Protein AF-A0A844BZU8-F1 (afdb_monomer_lite)

Foldseek 3Di:
DVVVLVVQVVCVVVVHHDPFDWDDDDPDIDTCVVVHCSNVD

Radius of gyration: 10.99 Å; chains: 1; bounding box: 26×19×27 Å

Structure (mmCIF, N/CA/C/O backbone):
data_AF-A0A844BZU8-F1
#
_entry.id   AF-A0A844BZU8-F1
#
loop_
_atom_site.group_PDB
_atom_site.id
_atom_site.type_symbol
_atom_site.label_atom_id
_atom_site.label_alt_id
_atom_site.label_comp_id
_atom_site.label_asym_id
_atom_site.label_entity_id
_atom_site.label_seq_id
_atom_site.pdbx_PDB_ins_code
_atom_site.Cartn_x
_atom_site.Cartn_y
_atom_site.Cartn_z
_atom_site.occupancy
_atom_site.B_iso_or_equiv
_atom_site.auth_seq_id
_atom_site.auth_comp_id
_atom_site.auth_asym_id
_atom_site.auth_atom_id
_atom_site.pdbx_PDB_model_num
ATOM 1 N N . MET A 1 1 ? 5.627 5.413 6.051 1.00 80.06 1 MET A N 1
ATOM 2 C CA . MET A 1 1 ? 5.030 4.157 5.539 1.00 80.06 1 MET A CA 1
ATOM 3 C C . MET A 1 1 ? 6.054 3.315 4.755 1.00 80.06 1 MET A C 1
ATOM 5 O O . MET A 1 1 ? 5.781 2.860 3.652 1.00 80.06 1 MET A O 1
ATOM 9 N N . PHE A 1 2 ? 7.255 3.098 5.313 1.00 92.06 2 PHE A N 1
ATOM 10 C CA . PHE A 1 2 ? 8.364 2.434 4.603 1.00 92.06 2 PHE A CA 1
ATOM 11 C C . PHE A 1 2 ? 8.088 0.966 4.265 1.00 92.06 2 PHE A C 1
ATOM 13 O O . PHE A 1 2 ? 8.539 0.481 3.234 1.00 92.06 2 PHE A O 1
ATOM 20 N N . PHE A 1 3 ? 7.331 0.268 5.115 1.00 95.56 3 PHE A N 1
ATOM 21 C CA . PHE A 1 3 ? 6.952 -1.120 4.873 1.00 95.56 3 PHE A CA 1
ATOM 22 C C . PHE A 1 3 ? 6.102 -1.265 3.603 1.00 95.56 3 PHE A C 1
ATOM 24 O O . PHE A 1 3 ? 6.471 -2.025 2.715 1.00 95.56 3 PHE A O 1
ATOM 31 N N . THR A 1 4 ? 5.029 -0.478 3.474 1.00 96.50 4 THR A N 1
ATOM 32 C CA . THR A 1 4 ? 4.154 -0.503 2.293 1.00 96.50 4 THR A CA 1
ATOM 33 C C . THR A 1 4 ? 4.915 -0.153 1.014 1.00 96.50 4 THR A C 1
ATOM 35 O O . THR A 1 4 ? 4.796 -0.893 0.047 1.00 96.50 4 THR A O 1
ATOM 38 N N . LYS A 1 5 ? 5.785 0.876 1.024 1.00 96.06 5 LYS A N 1
ATOM 39 C 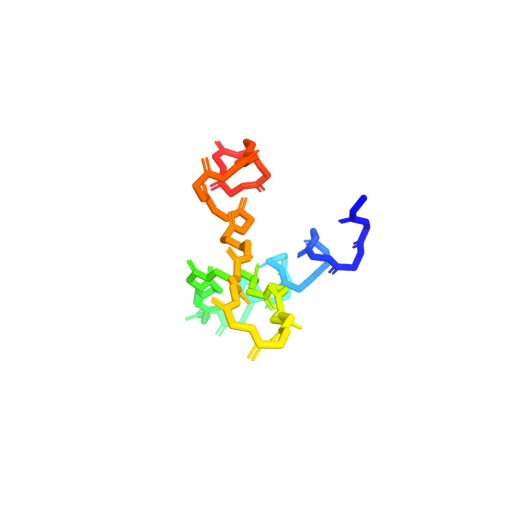CA . LYS A 1 5 ? 6.628 1.205 -0.149 1.00 96.06 5 LYS A CA 1
ATOM 40 C C . LYS A 1 5 ? 7.515 0.036 -0.577 1.00 96.06 5 LYS A C 1
ATOM 42 O O . LYS A 1 5 ? 7.635 -0.249 -1.761 1.00 96.06 5 LYS A O 1
ATOM 47 N N . ARG A 1 6 ? 8.126 -0.666 0.384 1.00 96.94 6 ARG A N 1
ATOM 48 C CA . ARG A 1 6 ? 8.953 -1.844 0.088 1.00 96.94 6 ARG A CA 1
ATOM 49 C C . ARG A 1 6 ? 8.134 -2.989 -0.496 1.00 96.94 6 ARG A C 1
ATOM 51 O O . ARG A 1 6 ? 8.608 -3.634 -1.418 1.00 96.94 6 ARG A O 1
ATOM 58 N N . MET A 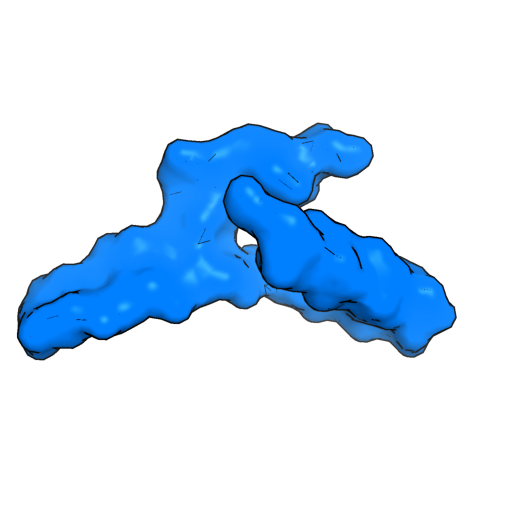1 7 ? 6.934 -3.235 0.028 1.00 97.31 7 MET A N 1
ATOM 59 C CA . MET A 1 7 ? 6.051 -4.272 -0.511 1.00 97.31 7 MET A CA 1
ATOM 60 C C . MET A 1 7 ? 5.608 -3.958 -1.941 1.00 97.31 7 MET A C 1
ATOM 62 O O . MET A 1 7 ? 5.644 -4.862 -2.768 1.00 97.31 7 MET A O 1
ATOM 66 N N . ILE A 1 8 ? 5.262 -2.700 -2.240 1.00 96.62 8 ILE A N 1
ATOM 67 C CA . ILE A 1 8 ? 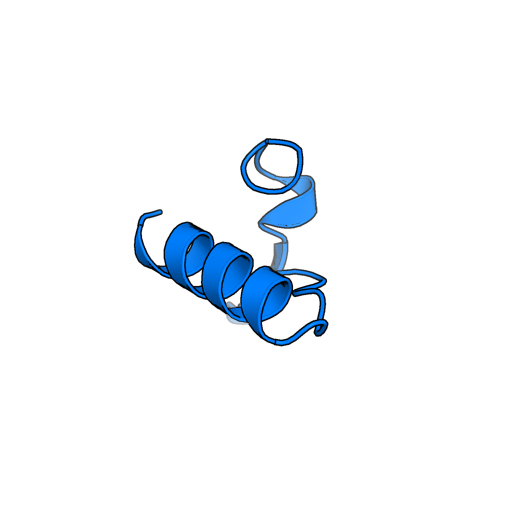4.930 -2.247 -3.603 1.00 96.62 8 ILE A CA 1
ATOM 68 C C . ILE A 1 8 ? 6.114 -2.507 -4.545 1.00 96.62 8 ILE A C 1
ATOM 70 O O . ILE A 1 8 ? 5.960 -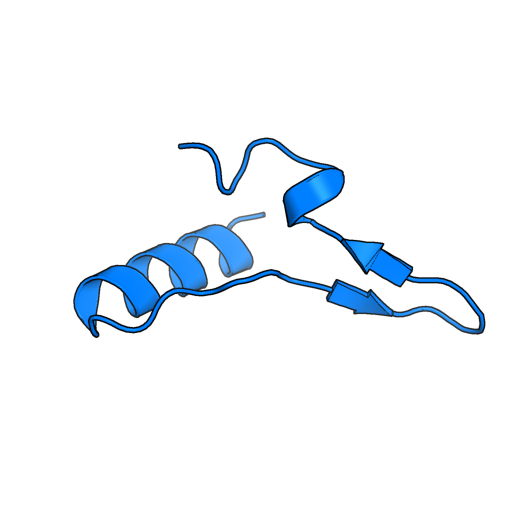3.233 -5.522 1.00 96.62 8 ILE A O 1
ATOM 74 N N . ALA A 1 9 ? 7.317 -2.048 -4.181 1.00 96.81 9 ALA A N 1
ATOM 75 C CA . ALA A 1 9 ? 8.522 -2.261 -4.988 1.00 96.81 9 ALA A CA 1
ATOM 76 C C . ALA A 1 9 ? 8.857 -3.753 -5.190 1.00 96.81 9 ALA A C 1
ATOM 78 O O . ALA A 1 9 ? 9.276 -4.167 -6.268 1.00 96.81 9 ALA A O 1
ATOM 79 N N . CYS A 1 10 ? 8.670 -4.595 -4.168 1.00 97.94 10 CYS A N 1
ATOM 80 C CA . CYS A 1 10 ? 8.835 -6.041 -4.324 1.00 97.94 10 CYS A CA 1
ATOM 81 C C . CYS A 1 10 ? 7.788 -6.639 -5.274 1.00 97.94 10 CYS A C 1
ATOM 83 O O . CYS A 1 10 ? 8.135 -7.502 -6.075 1.00 97.94 10 CYS A O 1
ATOM 85 N N . GLY A 1 11 ? 6.538 -6.178 -5.204 1.00 97.00 11 GLY A N 1
ATOM 86 C CA . GLY A 1 11 ? 5.472 -6.593 -6.112 1.00 97.00 11 GLY A CA 1
ATOM 87 C C . GLY A 1 11 ? 5.796 -6.280 -7.572 1.00 97.00 11 GLY A C 1
ATOM 88 O O . GLY A 1 11 ? 5.746 -7.172 -8.419 1.00 97.00 11 GLY A O 1
ATOM 89 N N . GLU A 1 12 ? 6.248 -5.057 -7.853 1.00 96.19 12 GLU A N 1
ATOM 90 C CA . GLU A 1 12 ? 6.704 -4.639 -9.186 1.00 96.19 12 GLU A CA 1
ATOM 91 C C . GLU A 1 12 ? 7.827 -5.534 -9.723 1.00 96.19 12 GLU A C 1
ATOM 93 O O . GLU A 1 12 ? 7.747 -6.022 -10.851 1.00 96.19 12 GLU A O 1
ATOM 98 N N . LEU A 1 13 ? 8.842 -5.825 -8.899 1.00 97.88 13 LEU A N 1
ATOM 99 C CA . LEU A 1 13 ? 9.956 -6.705 -9.274 1.00 97.88 13 LEU A CA 1
ATOM 100 C C . LEU A 1 13 ? 9.507 -8.137 -9.599 1.00 97.88 13 LEU A C 1
ATOM 102 O O . LEU A 1 13 ? 10.126 -8.805 -10.425 1.00 97.88 13 LEU A O 1
ATOM 106 N N . MET A 1 14 ? 8.455 -8.619 -8.938 1.00 98.12 14 MET A N 1
ATOM 107 C CA . MET A 1 14 ? 7.910 -9.964 -9.135 1.00 98.12 14 MET A CA 1
ATOM 108 C C . MET A 1 14 ? 6.848 -10.022 -10.243 1.00 98.12 14 MET A C 1
ATOM 110 O O . MET A 1 14 ? 6.398 -11.115 -10.582 1.00 98.12 14 MET A O 1
ATOM 114 N N . GLY A 1 15 ? 6.439 -8.877 -10.802 1.00 97.38 15 GLY A N 1
ATOM 115 C CA . GLY A 1 15 ? 5.303 -8.791 -11.722 1.00 97.38 15 GLY A CA 1
ATOM 116 C C . GLY A 1 15 ? 3.955 -9.077 -11.048 1.00 97.38 15 GLY A C 1
ATOM 117 O O . GLY A 1 15 ? 3.031 -9.551 -11.705 1.00 97.38 15 GLY A O 1
ATOM 118 N N . ILE A 1 16 ? 3.849 -8.833 -9.739 1.00 97.50 16 ILE A N 1
ATOM 119 C CA . ILE A 1 16 ? 2.644 -9.051 -8.931 1.00 97.50 16 ILE A CA 1
ATOM 120 C C . ILE A 1 16 ? 2.270 -7.732 -8.252 1.00 97.50 16 ILE A C 1
ATOM 122 O O . ILE A 1 16 ? 2.884 -7.330 -7.267 1.00 97.50 16 ILE A O 1
ATOM 126 N N . GLU A 1 17 ? 1.242 -7.060 -8.762 1.00 96.12 17 GLU A N 1
ATOM 127 C CA . GLU A 1 17 ? 0.794 -5.767 -8.240 1.00 96.12 17 GLU A CA 1
ATOM 128 C C . GLU A 1 17 ? 0.182 -5.892 -6.831 1.00 96.12 17 GLU A C 1
ATOM 130 O O . GLU A 1 17 ? -0.688 -6.730 -6.578 1.00 96.12 17 GLU A O 1
ATOM 135 N N . ILE A 1 18 ? 0.610 -5.024 -5.906 1.00 96.75 18 ILE A N 1
ATOM 136 C CA . ILE A 1 18 ? -0.049 -4.860 -4.604 1.00 96.75 18 ILE A CA 1
ATOM 137 C C . ILE A 1 18 ? -1.248 -3.932 -4.794 1.00 96.75 18 ILE A C 1
ATOM 139 O O . ILE A 1 18 ? -1.083 -2.740 -5.037 1.00 96.75 18 ILE A O 1
ATOM 143 N N . LEU A 1 19 ? -2.455 -4.469 -4.631 1.00 96.56 19 LEU A N 1
ATOM 144 C CA . LEU A 1 19 ? -3.683 -3.715 -4.891 1.00 96.56 19 LEU A CA 1
ATOM 145 C C . LEU A 1 19 ? -4.065 -2.735 -3.780 1.00 96.56 19 LEU A C 1
ATOM 147 O O . LEU A 1 19 ? -4.725 -1.746 -4.085 1.00 96.56 19 LEU A O 1
ATOM 151 N N . ASP A 1 20 ? -3.722 -3.024 -2.522 1.00 97.12 20 ASP A N 1
ATOM 152 C CA . ASP A 1 20 ? -3.968 -2.151 -1.368 1.00 97.12 20 ASP A CA 1
ATOM 153 C C . ASP A 1 20 ? -3.214 -2.655 -0.121 1.00 97.12 20 ASP A C 1
ATOM 155 O O . ASP A 1 20 ? -2.782 -3.808 -0.052 1.00 97.12 20 ASP A O 1
ATOM 159 N N . HIS A 1 21 ? -3.111 -1.804 0.897 1.00 96.81 21 HIS A N 1
ATOM 160 C CA . HIS A 1 21 ? -2.774 -2.180 2.263 1.00 96.81 21 HIS A CA 1
ATOM 161 C C . HIS A 1 21 ? -3.907 -1.720 3.184 1.00 96.81 21 HIS A C 1
ATOM 163 O O . HIS A 1 21 ? -4.040 -0.535 3.482 1.00 96.81 21 HIS A O 1
ATOM 169 N N . LEU A 1 22 ? -4.699 -2.680 3.662 1.00 97.06 22 LEU A N 1
ATOM 170 C CA . LEU A 1 22 ? -5.810 -2.427 4.573 1.00 97.06 22 LEU A CA 1
ATOM 171 C C . LEU A 1 22 ? -5.352 -2.484 6.034 1.00 97.06 22 LEU A C 1
ATOM 173 O O . LEU A 1 22 ? -4.779 -3.484 6.470 1.00 97.06 22 LEU A O 1
ATOM 177 N N . ILE A 1 23 ? -5.651 -1.439 6.803 1.00 96.69 23 ILE A N 1
ATOM 178 C CA . ILE A 1 23 ? -5.533 -1.451 8.267 1.00 96.69 23 ILE A CA 1
ATOM 179 C C . ILE A 1 23 ? -6.932 -1.690 8.834 1.00 96.69 23 ILE A C 1
ATOM 181 O O . ILE A 1 23 ? -7.825 -0.877 8.614 1.00 96.69 23 ILE A O 1
ATOM 185 N N . ILE A 1 24 ? -7.131 -2.806 9.538 1.00 97.88 24 ILE A N 1
ATOM 186 C CA . ILE A 1 24 ? -8.449 -3.240 10.028 1.00 97.88 24 ILE A CA 1
ATOM 187 C C . ILE A 1 24 ? -8.576 -2.975 11.533 1.00 97.88 24 ILE A C 1
ATOM 189 O O . ILE A 1 24 ? -7.707 -3.374 12.309 1.00 97.88 24 ILE A O 1
ATOM 193 N N . GLY A 1 25 ? -9.664 -2.317 11.935 1.00 97.38 25 GLY A N 1
ATOM 194 C CA . GLY A 1 25 ? -10.089 -2.123 13.322 1.00 97.38 25 GLY A CA 1
ATOM 195 C C . GLY A 1 25 ? -11.322 -2.965 13.667 1.00 97.38 25 GLY A C 1
ATOM 196 O O . GLY A 1 25 ? -11.663 -3.910 12.962 1.00 97.38 25 GLY A O 1
ATOM 197 N N . GLN A 1 26 ? -12.012 -2.629 14.761 1.00 96.19 26 GLN A N 1
ATOM 198 C CA . GLN A 1 26 ? -13.128 -3.439 15.272 1.00 96.19 26 GLN A CA 1
ATOM 199 C C . GLN A 1 26 ? -14.302 -3.538 14.277 1.00 96.19 26 GLN A C 1
ATOM 201 O O . GLN A 1 26 ? -14.746 -4.636 13.969 1.00 96.19 26 GLN A O 1
ATOM 206 N N . ASN A 1 27 ? -14.781 -2.393 13.776 1.00 96.88 27 ASN A N 1
ATOM 207 C CA . ASN A 1 27 ? -15.910 -2.265 12.839 1.00 96.88 27 ASN A CA 1
ATOM 208 C C . ASN A 1 27 ? -15.587 -1.280 11.698 1.00 96.88 27 ASN A C 1
ATOM 210 O O . ASN A 1 27 ? -16.483 -0.695 11.094 1.00 96.88 27 ASN A O 1
ATOM 214 N N . GLU A 1 28 ? -14.304 -1.045 11.440 1.00 97.19 28 GLU A N 1
ATOM 215 C CA . GLU A 1 28 ? -13.836 -0.081 10.448 1.00 97.19 28 GLU A CA 1
ATOM 216 C C 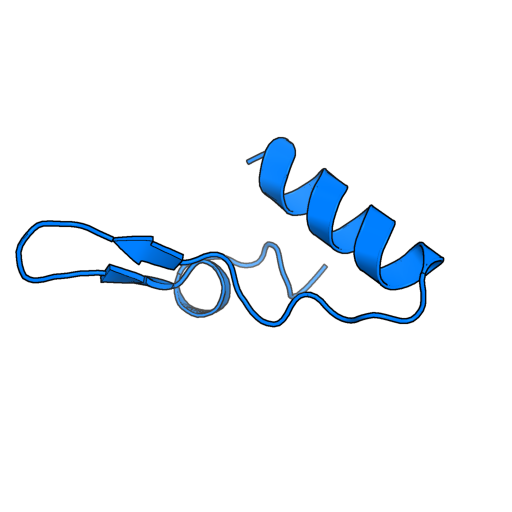. GLU A 1 28 ? -12.546 -0.570 9.793 1.00 97.19 28 GLU A C 1
ATOM 218 O O . GLU A 1 28 ? -11.845 -1.435 10.328 1.00 97.19 28 GLU A O 1
ATOM 223 N N . TYR A 1 29 ? -12.232 -0.004 8.634 1.00 97.56 29 TYR A N 1
ATOM 224 C CA . TYR A 1 29 ? -10.957 -0.206 7.967 1.00 97.56 29 TYR A CA 1
ATOM 225 C C . TYR A 1 29 ? -10.470 1.095 7.337 1.00 97.56 29 TYR A C 1
ATOM 227 O O . TYR A 1 29 ? -11.260 1.978 7.008 1.00 97.56 29 TYR A O 1
ATOM 235 N N . LEU A 1 30 ? -9.158 1.180 7.134 1.00 97.19 30 LEU A N 1
ATOM 236 C CA . LEU A 1 30 ? -8.517 2.223 6.349 1.00 97.19 30 LEU A CA 1
ATOM 237 C C . LEU A 1 30 ? -7.845 1.588 5.130 1.00 97.19 30 LEU A C 1
ATOM 239 O O . LEU A 1 30 ? -6.923 0.783 5.285 1.00 97.19 30 LEU A O 1
ATOM 243 N N . SER A 1 31 ? -8.300 1.967 3.935 1.00 97.19 31 SER A N 1
ATOM 244 C CA . SER A 1 31 ? -7.600 1.692 2.679 1.00 97.19 31 SER A CA 1
ATOM 245 C C . SER A 1 31 ? -6.491 2.712 2.488 1.00 97.19 31 SER A C 1
ATOM 247 O O . SER A 1 31 ? -6.754 3.906 2.345 1.00 97.19 31 SER A O 1
ATOM 249 N N . LEU A 1 32 ? -5.242 2.248 2.470 1.00 96.06 32 LEU A N 1
ATOM 250 C CA . LEU A 1 32 ? -4.112 3.135 2.218 1.00 96.06 32 LEU A CA 1
ATOM 251 C C . LEU A 1 32 ? -4.032 3.575 0.757 1.00 96.06 32 LEU A C 1
ATOM 253 O O . LEU A 1 32 ? -3.435 4.620 0.490 1.00 96.06 32 LEU A O 1
ATOM 257 N N . ARG A 1 33 ? -4.634 2.824 -0.168 1.00 95.50 33 ARG A N 1
ATOM 258 C CA . ARG A 1 33 ? -4.792 3.240 -1.562 1.00 95.50 33 ARG A CA 1
ATOM 259 C C . ARG A 1 33 ? -5.743 4.420 -1.718 1.00 95.50 33 ARG A C 1
ATOM 261 O O . ARG A 1 33 ? -5.447 5.326 -2.482 1.00 95.50 33 ARG A O 1
ATOM 268 N N . GLU A 1 34 ? -6.850 4.441 -0.983 1.00 96.38 34 GLU A N 1
ATOM 269 C CA . GLU A 1 34 ? -7.804 5.558 -1.036 1.00 96.38 34 GLU A CA 1
ATOM 270 C C . GLU A 1 34 ? -7.352 6.752 -0.184 1.00 96.38 34 GLU A C 1
ATOM 272 O O . GLU A 1 34 ? -7.584 7.908 -0.537 1.00 96.38 34 GLU A O 1
ATOM 277 N N . SER A 1 35 ? -6.704 6.491 0.955 1.00 94.50 35 SER A N 1
ATOM 278 C CA . SER A 1 35 ? -6.392 7.520 1.949 1.00 94.50 35 SER A CA 1
ATOM 279 C C . SER A 1 35 ? -5.014 8.166 1.780 1.00 94.50 35 SER A C 1
ATOM 281 O O . SER A 1 35 ? -4.645 9.036 2.574 1.00 94.50 35 SER A O 1
ATOM 283 N N . SER A 1 36 ? -4.197 7.714 0.825 1.00 91.00 36 SER A N 1
ATOM 284 C CA . SER A 1 36 ? -2.835 8.216 0.632 1.00 91.00 36 SER A CA 1
ATOM 285 C C . SER A 1 36 ? -2.383 8.138 -0.823 1.00 91.00 36 SER A C 1
ATOM 287 O O . SER A 1 36 ? -2.842 7.295 -1.576 1.00 91.00 36 SER A O 1
ATOM 2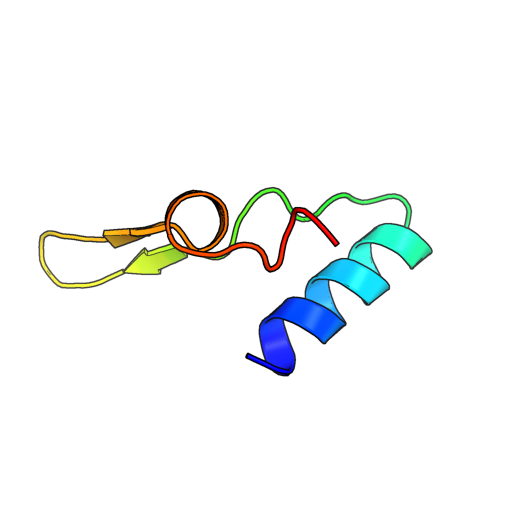89 N N . LYS A 1 37 ? -1.406 8.970 -1.193 1.00 91.50 37 LYS A N 1
ATOM 290 C CA . LYS A 1 37 ? -0.824 8.999 -2.547 1.00 91.50 37 LYS A CA 1
ATOM 291 C C . LYS A 1 37 ? 0.286 7.970 -2.773 1.00 91.50 37 LYS A C 1
ATOM 293 O O . LYS A 1 37 ? 1.038 8.066 -3.730 1.00 91.50 37 LYS A O 1
ATOM 298 N N . ILE A 1 38 ? 0.466 7.024 -1.851 1.00 91.75 38 ILE A N 1
ATOM 299 C CA . ILE A 1 38 ? 1.630 6.128 -1.868 1.00 91.75 38 ILE A CA 1
ATOM 300 C C . ILE A 1 38 ? 1.600 5.103 -3.008 1.00 91.75 38 ILE A C 1
ATOM 302 O O . ILE A 1 38 ? 2.632 4.511 -3.297 1.00 91.75 38 ILE A O 1
ATOM 306 N N . PHE A 1 39 ? 0.423 4.878 -3.595 1.00 91.06 39 PHE A N 1
ATOM 307 C CA . PHE A 1 39 ? 0.201 3.989 -4.738 1.00 91.06 39 PHE A CA 1
ATOM 308 C C . PHE A 1 39 ? 0.143 4.752 -6.076 1.00 91.06 39 PHE A C 1
ATOM 310 O O . PHE A 1 39 ? 0.002 4.116 -7.114 1.00 91.06 39 PHE A O 1
ATOM 317 N N . ASP A 1 40 ? 0.220 6.089 -6.047 1.00 84.81 40 ASP A N 1
ATOM 318 C CA . ASP A 1 40 ? 0.194 6.951 -7.240 1.00 84.81 40 ASP A CA 1
ATOM 319 C C . ASP A 1 40 ? 1.606 7.380 -7.696 1.00 84.81 40 ASP A C 1
ATOM 321 O O . ASP A 1 40 ? 1.744 8.030 -8.734 1.00 84.81 40 ASP A O 1
ATOM 325 N N . GLU A 1 41 ? 2.629 7.094 -6.879 1.00 64.31 41 GLU A N 1
ATOM 326 C CA . GLU A 1 41 ? 4.060 7.280 -7.185 1.00 64.31 41 GLU A CA 1
ATOM 327 C C . GLU A 1 41 ? 4.599 6.093 -7.985 1.00 64.31 41 GLU A C 1
ATOM 329 O O . GLU A 1 41 ? 5.355 6.353 -8.950 1.00 64.31 41 GLU A O 1
#

InterPro domains:
  IPR025657 RadC-like JAB domain [PF04002] (3-35)

Organism: NCBI:txid2664442

Secondary structure (DSSP, 8-state):
-HHHHHHHHHHHHHT------EEE-SS-EEEHHHH-GGG--

pLDDT: mean 94.67, std 5.96, range [64.31, 98.12]

Sequence (41 aa):
MFFTKRMIACGELMGIEILDHLIIGQNEYLSLRESSKIFDE